P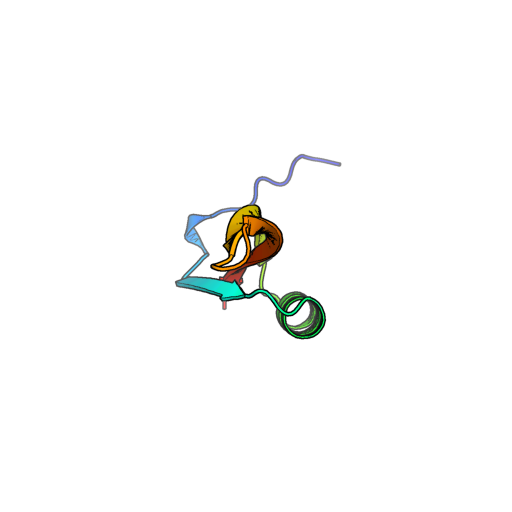rotein AF-A0A1V8NZJ3-F1 (afdb_monomer)

Mean predicted aligned error: 4.87 Å

Sequence (60 aa):
MSDQQFDITKVKEVNQIEDSAKVNRLLAQGWVLLKVSESQWRDDEGAIRSTIIYTVGNTD

Solvent-accessible surface area (backbone atoms only — not comparable to full-atom values): 3751 Å² total; per-residue (Å²): 129,79,86,75,76,78,66,68,85,50,49,76,45,78,49,80,44,64,56,64,73,60,48,55,53,41,45,75,71,64,31,41,85,76,47,79,44,78,51,74,48,70,50,99,86,67,50,83,45,73,50,54,39,38,31,35,27,37,56,126

pLDDT: mean 91.83, std 9.73, range [49.25, 98.06]

Nearest PDB structures (foldseek):
  5y6g-assembly1_A  TM=7.190E-01  e=9.826E-01  Escherichia coli K-12
  5a0m-assembly2_B  TM=5.463E-01  e=4.914E-01  Saccharomyces cerevisiae
  2nyi-assembly1_A  TM=4.304E-01  e=1.732E+00  Galdieria sulphuraria
  3sm3-assembly1_A-2  TM=4.276E-01  e=1.965E+00  Methanosarcina mazei Go1
  6p7k-assembly1_A  TM=4.191E-01  e=2.373E+00  Burkholderia cenocepacia

Secondary structure (DSSP, 8-state):
-------GGG--EEEEE--HHHHHHHHHTT-EEEEEEEEEEE-TTS-EEEEEEEEEEE--

Foldseek 3Di:
DPPPPDDPVLFPDKDKDQDPVVVVVVVVVVKAFDDKDKDWDADPVRDIDITIITIITDRD

Structure (mmCIF, N/CA/C/O backbone):
data_AF-A0A1V8NZJ3-F1
#
_entry.id   AF-A0A1V8NZJ3-F1
#
loop_
_atom_site.group_PDB
_atom_site.id
_atom_site.type_symbol
_atom_site.label_a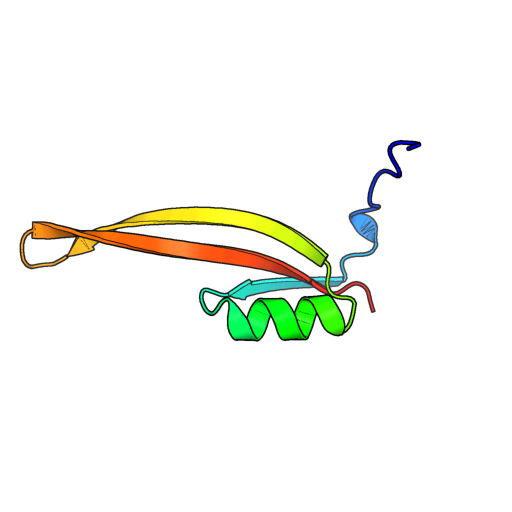tom_id
_atom_site.label_alt_id
_atom_site.label_comp_id
_atom_site.label_asym_id
_atom_site.label_entity_id
_atom_site.label_seq_id
_atom_site.pdbx_PDB_ins_code
_atom_site.Cartn_x
_atom_site.Cartn_y
_atom_site.Cartn_z
_atom_site.occupancy
_atom_site.B_iso_or_equiv
_atom_site.auth_seq_id
_atom_site.auth_comp_id
_atom_site.auth_asym_id
_atom_site.auth_atom_id
_atom_site.pdbx_PDB_model_num
ATOM 1 N N . MET A 1 1 ? 2.795 20.335 15.803 1.00 49.25 1 MET A N 1
ATOM 2 C CA . MET A 1 1 ? 2.084 19.094 15.440 1.00 49.25 1 MET A CA 1
ATOM 3 C C . MET A 1 1 ? 2.513 18.071 16.469 1.00 49.25 1 MET A C 1
ATOM 5 O O . MET A 1 1 ? 3.702 17.797 16.521 1.00 49.25 1 MET A O 1
ATOM 9 N N . SER A 1 2 ? 1.641 17.631 17.380 1.00 59.62 2 SER A N 1
ATOM 10 C CA . SER A 1 2 ? 1.992 16.466 18.201 1.00 59.62 2 SER A CA 1
ATOM 11 C C . SER A 1 2 ? 2.161 15.293 17.244 1.00 59.62 2 SER A C 1
ATOM 13 O O . SER A 1 2 ? 1.285 15.118 16.395 1.00 59.62 2 SER A O 1
ATOM 15 N N . ASP A 1 3 ? 3.243 14.529 17.360 1.00 60.88 3 ASP A N 1
ATOM 16 C CA . ASP A 1 3 ? 3.380 13.260 16.649 1.00 60.88 3 ASP A CA 1
ATOM 17 C C . ASP A 1 3 ? 2.250 12.347 17.116 1.00 60.88 3 ASP A C 1
ATOM 19 O O . ASP A 1 3 ? 2.322 11.690 18.155 1.00 60.88 3 ASP A O 1
ATOM 23 N N . GLN A 1 4 ? 1.135 12.388 16.394 1.00 67.94 4 GLN A N 1
ATOM 24 C CA . GLN A 1 4 ? 0.020 11.503 16.638 1.00 67.94 4 GLN A CA 1
ATOM 25 C C . GLN A 1 4 ? 0.458 10.159 16.07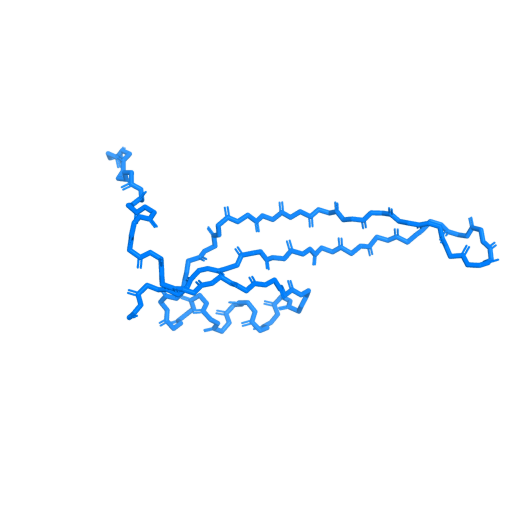2 1.00 67.94 4 GLN A C 1
ATOM 27 O O . GLN A 1 4 ? 0.367 9.912 14.871 1.00 67.94 4 GLN A O 1
ATOM 32 N N . GLN A 1 5 ? 1.051 9.335 16.935 1.00 74.94 5 GLN A N 1
ATOM 33 C CA . GLN A 1 5 ? 1.499 8.006 16.561 1.00 74.94 5 GLN A CA 1
ATOM 34 C C . GLN A 1 5 ? 0.296 7.233 16.017 1.00 74.94 5 GLN A C 1
ATOM 36 O O . GLN A 1 5 ? -0.712 7.064 16.705 1.00 74.94 5 GLN A O 1
ATOM 41 N N . PHE A 1 6 ? 0.390 6.807 14.760 1.00 81.12 6 PHE A N 1
ATOM 42 C CA . PHE A 1 6 ? -0.641 5.981 14.158 1.00 81.12 6 PHE A CA 1
ATOM 43 C C . PHE A 1 6 ? -0.665 4.618 14.860 1.00 81.12 6 PHE A C 1
ATOM 45 O O . PHE A 1 6 ? 0.355 3.931 14.944 1.00 81.12 6 PHE A O 1
ATOM 52 N N . ASP A 1 7 ? -1.828 4.242 15.383 1.00 87.12 7 ASP A N 1
ATOM 53 C CA . ASP A 1 7 ? -2.024 2.971 16.070 1.00 87.12 7 ASP A CA 1
ATOM 54 C C . ASP A 1 7 ? -2.196 1.841 15.049 1.00 87.12 7 ASP A C 1
ATOM 56 O O . ASP A 1 7 ? -3.285 1.613 14.517 1.00 87.12 7 ASP A O 1
ATOM 60 N N . ILE A 1 8 ? -1.101 1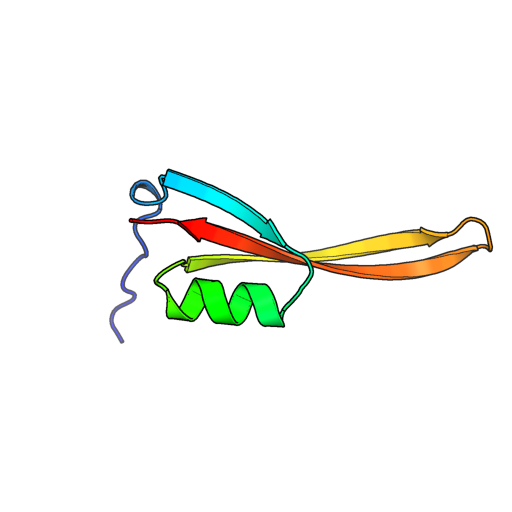.127 14.778 1.00 88.06 8 ILE A N 1
ATOM 61 C CA . ILE A 1 8 ? -1.072 0.047 13.786 1.00 88.06 8 ILE A CA 1
ATOM 62 C C . ILE A 1 8 ? -1.976 -1.136 14.154 1.00 88.06 8 ILE A C 1
ATOM 64 O O . ILE A 1 8 ? -2.343 -1.911 13.275 1.00 88.06 8 ILE A O 1
ATOM 68 N N . THR A 1 9 ? -2.392 -1.265 15.420 1.00 91.12 9 THR A N 1
ATOM 69 C CA . THR A 1 9 ? -3.303 -2.342 15.850 1.00 91.12 9 THR A CA 1
ATOM 70 C C . THR A 1 9 ? -4.711 -2.194 15.273 1.00 91.12 9 THR A C 1
ATOM 72 O O . THR A 1 9 ? -5.475 -3.155 15.253 1.00 91.12 9 THR A O 1
ATOM 75 N N . LYS A 1 10 ? -5.045 -1.009 14.749 1.00 91.06 10 LYS A N 1
ATOM 76 C CA . LYS A 1 10 ? -6.319 -0.743 14.075 1.00 91.06 10 LYS A CA 1
ATOM 77 C C . LYS A 1 10 ? -6.379 -1.289 12.652 1.00 91.06 10 LYS A C 1
ATOM 79 O O . LYS A 1 10 ? -7.460 -1.319 12.077 1.00 91.06 10 LYS A O 1
ATOM 84 N N . VAL A 1 11 ? -5.248 -1.693 12.072 1.00 94.00 11 VAL A N 1
ATOM 85 C CA . VAL A 1 11 ? -5.207 -2.234 10.711 1.00 94.00 11 VAL A CA 1
ATOM 86 C C . VAL A 1 11 ? -5.758 -3.659 10.713 1.00 94.00 11 VAL A C 1
ATOM 88 O O . VAL A 1 11 ? -5.191 -4.547 11.346 1.00 94.00 11 VAL A O 1
ATOM 91 N N . LYS A 1 12 ? -6.851 -3.882 9.982 1.00 95.06 12 LYS A N 1
ATOM 92 C CA . LYS A 1 12 ? -7.515 -5.192 9.866 1.00 95.06 12 LYS A CA 1
ATOM 93 C C . LYS A 1 12 ? -7.169 -5.928 8.577 1.00 95.06 12 LYS A C 1
ATOM 95 O O . LYS A 1 12 ? -7.241 -7.151 8.528 1.00 95.06 12 LYS A O 1
ATOM 100 N N . GLU A 1 13 ? -6.780 -5.189 7.543 1.00 96.00 13 GLU A N 1
ATOM 101 C CA . GLU A 1 13 ? -6.423 -5.721 6.228 1.00 96.00 13 GLU A CA 1
ATOM 102 C C . GLU A 1 13 ? -5.229 -4.948 5.667 1.00 96.00 13 GLU A C 1
ATOM 104 O O . GLU A 1 13 ? -5.125 -3.741 5.879 1.00 96.00 13 GLU A O 1
ATOM 109 N N . VAL A 1 14 ? -4.340 -5.632 4.941 1.00 96.44 14 VAL A N 1
ATOM 110 C CA . VAL A 1 14 ? -3.178 -5.032 4.273 1.00 96.44 14 VAL A CA 1
ATOM 111 C C . VAL A 1 14 ? -3.149 -5.466 2.815 1.00 96.44 14 VAL A C 1
ATOM 113 O O . VAL A 1 14 ? -3.150 -6.660 2.533 1.00 96.44 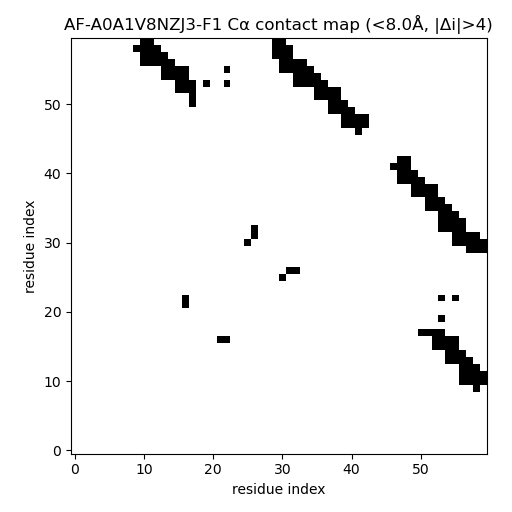14 VAL A O 1
ATOM 116 N N . ASN A 1 15 ? -3.041 -4.497 1.904 1.00 97.44 15 ASN A N 1
ATOM 117 C CA . ASN A 1 15 ? -2.976 -4.731 0.465 1.00 97.44 15 ASN A CA 1
ATOM 118 C C . ASN A 1 15 ? -1.747 -4.078 -0.168 1.00 97.44 15 ASN A C 1
ATOM 120 O O . ASN A 1 15 ? -1.349 -2.977 0.210 1.00 97.44 15 ASN A O 1
ATOM 124 N N . GLN A 1 16 ? -1.180 -4.754 -1.170 1.00 97.31 16 GLN A N 1
ATOM 125 C CA . GLN A 1 16 ? -0.108 -4.241 -2.023 1.00 97.31 16 GLN A CA 1
ATOM 126 C C . GLN A 1 16 ? -0.660 -3.923 -3.410 1.00 97.31 16 GLN A C 1
ATOM 128 O O . GLN A 1 16 ? -1.334 -4.746 -4.028 1.00 97.31 16 GLN A O 1
ATOM 133 N N . ILE A 1 17 ? -0.429 -2.699 -3.873 1.00 97.31 17 ILE A N 1
ATOM 134 C CA . ILE A 1 17 ? -1.038 -2.151 -5.085 1.00 97.31 17 ILE A CA 1
ATOM 135 C C . ILE A 1 17 ? 0.027 -1.364 -5.845 1.00 97.31 17 ILE A C 1
ATOM 137 O O . ILE A 1 17 ? 0.759 -0.603 -5.228 1.00 97.31 17 ILE A O 1
ATOM 141 N N . GLU A 1 18 ? 0.096 -1.511 -7.167 1.00 96.81 18 GLU A N 1
ATOM 142 C CA . GLU A 1 18 ? 1.022 -0.743 -8.025 1.00 96.81 18 GLU A CA 1
ATOM 143 C C . GLU A 1 18 ? 0.343 0.463 -8.703 1.00 96.81 18 GLU A C 1
ATOM 145 O O . GLU A 1 18 ? 0.986 1.446 -9.062 1.00 96.81 18 GLU A O 1
ATOM 150 N N . ASP A 1 19 ? -0.987 0.428 -8.832 1.00 96.62 19 ASP A N 1
ATOM 151 C CA . ASP A 1 19 ? -1.783 1.514 -9.408 1.00 96.62 19 ASP A CA 1
ATOM 152 C C . ASP A 1 19 ? -1.997 2.660 -8.404 1.00 96.62 19 ASP A C 1
ATOM 154 O O . ASP A 1 19 ? -2.806 2.572 -7.471 1.00 96.62 19 ASP A O 1
ATOM 158 N N . SER A 1 20 ? -1.313 3.778 -8.644 1.00 95.44 20 SER A N 1
ATOM 159 C CA . SER A 1 20 ? -1.405 4.994 -7.835 1.00 95.44 20 SER A CA 1
ATOM 160 C C . SER A 1 20 ? -2.805 5.624 -7.832 1.00 95.44 20 SER A C 1
ATOM 162 O O . SER A 1 20 ? -3.226 6.180 -6.814 1.00 95.44 20 SER A O 1
ATOM 164 N N . ALA A 1 21 ? -3.583 5.499 -8.914 1.00 97.19 21 ALA A N 1
ATOM 165 C CA . ALA A 1 21 ? -4.949 6.018 -8.965 1.00 97.19 21 ALA A CA 1
ATOM 166 C C . ALA A 1 21 ? -5.884 5.210 -8.057 1.00 97.19 21 ALA A C 1
ATOM 168 O O . ALA A 1 21 ? -6.739 5.784 -7.377 1.00 97.19 21 ALA A O 1
ATOM 169 N N . LYS A 1 22 ? -5.707 3.884 -8.000 1.00 97.44 22 LYS A N 1
ATOM 170 C CA . LYS A 1 22 ? -6.429 3.026 -7.051 1.00 97.44 22 LYS A CA 1
ATOM 171 C C . LYS A 1 22 ? -6.063 3.364 -5.607 1.00 97.44 22 LYS A C 1
ATOM 173 O O . LYS A 1 22 ? -6.965 3.500 -4.785 1.00 97.44 22 LYS A O 1
ATOM 178 N N . VAL A 1 23 ? -4.778 3.553 -5.311 1.00 97.19 23 VAL A N 1
ATOM 179 C CA . VAL A 1 23 ? -4.308 3.930 -3.966 1.00 97.19 23 VAL A CA 1
ATOM 180 C C . VAL A 1 23 ? -4.946 5.240 -3.514 1.00 97.19 23 VAL A C 1
ATOM 182 O O . VAL A 1 23 ? -5.532 5.278 -2.439 1.00 97.19 23 VAL A O 1
ATOM 185 N N . ASN A 1 24 ? -4.942 6.277 -4.355 1.00 97.38 24 ASN A N 1
ATOM 186 C CA . ASN A 1 24 ? -5.564 7.562 -4.021 1.00 97.38 24 ASN A CA 1
ATOM 187 C C . ASN A 1 24 ? -7.057 7.433 -3.677 1.00 97.38 24 ASN A C 1
ATOM 189 O O . ASN A 1 24 ? -7.531 8.090 -2.751 1.00 97.38 24 ASN A O 1
ATOM 193 N N . ARG A 1 25 ? -7.799 6.565 -4.382 1.00 97.56 25 ARG A N 1
ATOM 194 C CA . ARG A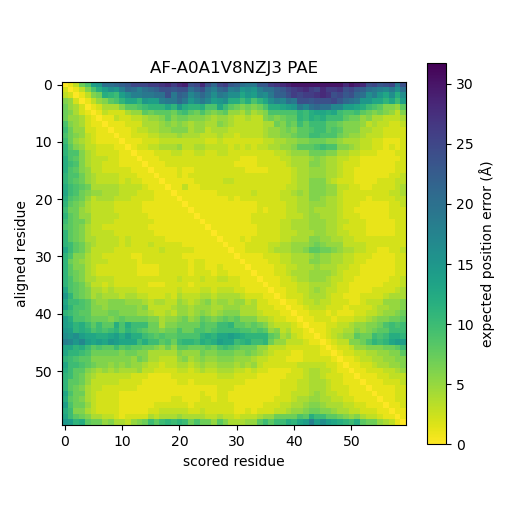 1 25 ? -9.210 6.289 -4.058 1.00 97.56 25 ARG A CA 1
ATOM 195 C C . ARG A 1 25 ? -9.362 5.625 -2.690 1.00 97.56 25 ARG A C 1
ATOM 197 O O . ARG A 1 25 ? -10.240 6.028 -1.939 1.00 97.56 25 ARG A O 1
ATOM 204 N N . LEU A 1 26 ? -8.513 4.650 -2.361 1.00 96.44 26 LEU A N 1
ATOM 205 C CA . LEU A 1 26 ? -8.548 3.966 -1.063 1.00 96.44 26 LEU A CA 1
ATOM 206 C C . LEU A 1 26 ? -8.194 4.918 0.085 1.00 96.44 26 LEU A C 1
ATOM 208 O O . LEU A 1 26 ? -8.876 4.927 1.106 1.00 96.44 26 LEU A O 1
ATOM 212 N N . LEU A 1 27 ? -7.185 5.775 -0.098 1.00 95.19 27 LEU A N 1
ATOM 213 C CA . LEU A 1 27 ? -6.825 6.793 0.895 1.00 95.19 27 LEU A CA 1
ATOM 214 C C . LEU A 1 27 ? -7.980 7.775 1.146 1.00 95.19 27 LEU A C 1
ATOM 216 O O . LEU A 1 27 ? -8.260 8.123 2.289 1.00 95.19 27 LEU A O 1
ATOM 220 N N . ALA A 1 28 ? -8.708 8.171 0.096 1.00 96.06 28 ALA A N 1
ATOM 221 C CA . ALA A 1 28 ? -9.910 8.997 0.233 1.00 96.06 28 ALA A CA 1
ATOM 222 C C . ALA A 1 28 ? -11.075 8.275 0.941 1.00 96.06 28 ALA A C 1
ATOM 224 O O . ALA A 1 28 ? -11.966 8.933 1.471 1.00 96.06 28 ALA A O 1
ATOM 225 N N . GLN A 1 29 ? -11.067 6.939 0.959 1.00 94.81 29 GLN A N 1
ATOM 226 C CA . GLN A 1 29 ? -12.035 6.102 1.673 1.00 94.81 29 GLN A CA 1
ATOM 227 C C . GLN A 1 29 ? -11.637 5.825 3.130 1.00 94.81 29 GLN A C 1
ATOM 229 O O . GLN A 1 29 ? -12.374 5.137 3.818 1.00 94.81 29 GLN A O 1
ATOM 234 N N . GLY A 1 30 ? -10.507 6.356 3.609 1.00 92.56 30 GLY A N 1
ATOM 235 C CA . GLY A 1 30 ? -10.054 6.173 4.992 1.00 92.56 30 GLY A CA 1
ATOM 236 C C . GLY A 1 30 ? -8.995 5.087 5.178 1.00 92.56 30 GLY A C 1
ATOM 237 O O . GLY A 1 30 ? -8.522 4.893 6.295 1.00 92.56 30 GLY A O 1
ATOM 238 N N . TRP A 1 31 ? -8.554 4.425 4.102 1.00 95.19 31 TRP A N 1
ATOM 239 C CA . TRP A 1 31 ? -7.379 3.558 4.181 1.00 95.19 31 TRP A CA 1
ATOM 240 C C . TRP A 1 31 ? -6.129 4.384 4.477 1.00 95.19 31 TRP A C 1
ATOM 242 O O . TRP A 1 31 ? -6.028 5.563 4.133 1.00 95.19 31 TRP A O 1
ATOM 252 N N . VAL A 1 32 ? -5.130 3.733 5.061 1.00 94.38 32 VAL A N 1
ATOM 253 C CA . VAL A 1 32 ? -3.870 4.367 5.445 1.00 94.38 32 VAL A CA 1
ATOM 254 C C . VAL A 1 32 ? -2.712 3.852 4.606 1.00 94.38 32 VAL A C 1
ATOM 256 O O . VAL A 1 32 ? -2.619 2.663 4.309 1.00 94.38 32 VAL A O 1
ATOM 259 N N . LEU A 1 33 ? -1.795 4.743 4.228 1.00 95.19 33 LEU A N 1
ATOM 260 C CA . LEU A 1 33 ? -0.552 4.352 3.571 1.00 95.19 33 LEU A CA 1
ATOM 261 C C . LEU A 1 33 ? 0.449 3.871 4.627 1.00 95.19 33 LEU A C 1
ATOM 263 O O . LEU A 1 33 ? 0.853 4.642 5.493 1.00 95.19 33 LEU A O 1
ATOM 267 N N . LEU A 1 34 ? 0.860 2.607 4.540 1.00 94.81 34 LEU A N 1
ATOM 268 C CA . LEU A 1 34 ? 1.777 1.985 5.499 1.00 94.81 34 LEU A CA 1
ATOM 269 C C . LEU A 1 34 ? 3.228 2.016 5.012 1.00 94.81 34 LEU A C 1
ATOM 271 O O . LEU A 1 34 ? 4.149 2.231 5.796 1.00 94.81 34 LEU A O 1
ATOM 275 N N . LYS A 1 35 ? 3.443 1.771 3.714 1.00 95.62 35 LYS A N 1
ATOM 276 C CA . LYS A 1 35 ? 4.777 1.709 3.107 1.00 95.62 35 LYS A CA 1
ATOM 277 C C . LYS A 1 35 ? 4.706 1.997 1.612 1.00 95.62 35 LYS A C 1
ATOM 279 O O . LYS A 1 35 ? 3.785 1.547 0.936 1.00 95.62 35 LYS A O 1
ATOM 284 N N . VAL A 1 36 ? 5.730 2.666 1.094 1.00 97.00 36 VAL A N 1
ATOM 285 C CA . VAL A 1 36 ? 6.033 2.71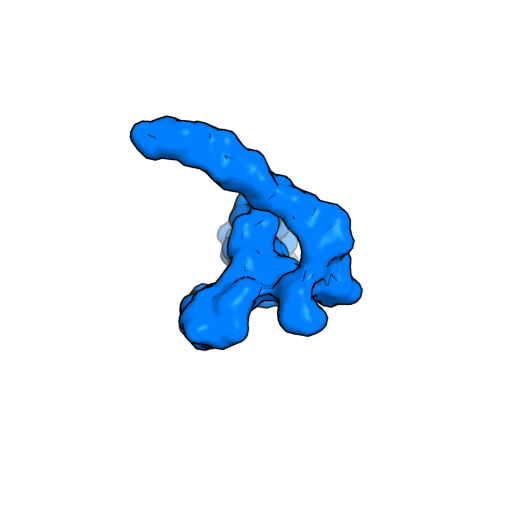6 -0.341 1.00 97.00 36 VAL A CA 1
ATOM 286 C C . VAL A 1 36 ? 7.353 1.990 -0.557 1.00 97.00 36 VAL A C 1
ATOM 288 O O . VAL A 1 36 ? 8.320 2.235 0.165 1.00 97.00 36 VAL A O 1
ATOM 291 N N . SER A 1 37 ? 7.391 1.065 -1.508 1.00 97.12 37 SER A N 1
ATOM 292 C CA . SER A 1 37 ? 8.609 0.349 -1.890 1.00 97.12 37 SER A CA 1
ATOM 293 C C . SER A 1 37 ? 8.801 0.367 -3.392 1.00 97.12 37 SER A C 1
ATOM 295 O O . SER A 1 37 ? 7.835 0.257 -4.137 1.00 97.12 37 SER A O 1
ATOM 297 N N . GLU A 1 38 ? 10.053 0.441 -3.817 1.00 96.00 38 GLU A N 1
ATOM 298 C CA . GLU A 1 38 ? 10.450 0.200 -5.197 1.00 96.00 38 GLU A CA 1
ATOM 299 C C . GLU A 1 38 ? 11.021 -1.216 -5.305 1.00 96.00 38 GLU A C 1
ATOM 301 O O . GLU A 1 38 ? 11.826 -1.632 -4.468 1.00 96.00 38 GLU A O 1
ATOM 306 N N . SER A 1 39 ? 10.590 -1.957 -6.323 1.00 93.31 39 SER A N 1
ATOM 307 C CA . SER A 1 39 ? 11.187 -3.236 -6.702 1.00 93.31 39 SER A CA 1
ATOM 308 C C 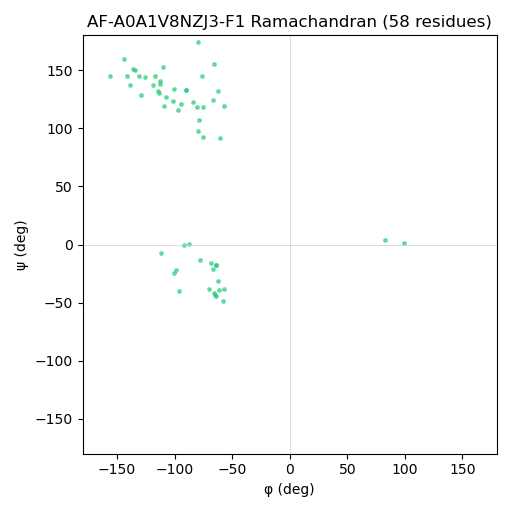. SER A 1 39 ? 11.816 -3.090 -8.076 1.00 93.31 39 SER A C 1
ATOM 310 O O . SER A 1 39 ? 11.175 -2.564 -8.986 1.00 93.31 39 SER A O 1
ATOM 312 N N . GLN A 1 40 ? 13.059 -3.546 -8.223 1.00 95.12 40 GLN A N 1
ATOM 313 C CA . GLN A 1 40 ? 13.795 -3.525 -9.483 1.00 95.12 40 GLN A CA 1
ATOM 314 C C . GLN A 1 40 ? 14.156 -4.948 -9.899 1.00 95.12 40 GLN A C 1
ATOM 316 O O . GLN A 1 40 ? 14.596 -5.750 -9.074 1.00 95.12 40 GLN A O 1
ATOM 321 N N . TRP A 1 41 ? 13.994 -5.259 -11.180 1.00 93.94 41 TRP A N 1
ATOM 322 C CA . TRP A 1 41 ? 14.340 -6.564 -11.739 1.00 93.94 41 TRP A CA 1
ATOM 323 C C . TRP A 1 41 ? 14.897 -6.419 -13.154 1.00 93.94 41 TRP A C 1
ATOM 325 O O . TRP A 1 41 ? 14.700 -5.402 -13.819 1.00 93.94 41 TRP A O 1
ATOM 335 N N . ARG A 1 42 ? 15.628 -7.442 -13.605 1.00 95.25 42 ARG A N 1
ATOM 336 C CA . ARG A 1 42 ? 16.030 -7.568 -15.009 1.00 95.25 42 ARG A CA 1
ATOM 337 C C . ARG A 1 42 ? 14.954 -8.348 -15.748 1.00 95.25 42 ARG A C 1
ATOM 339 O O . ARG A 1 42 ? 14.510 -9.372 -15.235 1.00 95.25 42 ARG A O 1
ATOM 346 N N . ASP A 1 43 ? 14.533 -7.855 -16.905 1.00 92.19 43 ASP A N 1
ATOM 347 C CA . ASP A 1 43 ? 13.704 -8.637 -17.821 1.00 92.19 43 ASP A CA 1
ATOM 348 C C . ASP A 1 43 ? 14.554 -9.624 -18.641 1.00 92.19 43 ASP A C 1
ATOM 350 O O . ASP A 1 43 ? 15.788 -9.636 -18.552 1.00 92.19 43 ASP A O 1
ATOM 354 N N . ASP A 1 44 ? 13.886 -10.471 -19.426 1.00 92.31 44 ASP A N 1
ATOM 355 C CA . ASP A 1 44 ? 14.528 -11.516 -20.235 1.00 92.31 44 ASP A CA 1
ATOM 356 C C . ASP A 1 44 ? 15.447 -10.943 -21.334 1.00 92.31 44 ASP A C 1
ATOM 358 O O . ASP A 1 44 ? 16.322 -11.641 -21.847 1.00 92.31 44 ASP A O 1
ATOM 362 N N . GLU A 1 45 ? 15.295 -9.657 -21.666 1.00 93.00 45 GLU A N 1
ATOM 363 C CA . GLU A 1 45 ? 16.117 -8.919 -22.633 1.00 93.00 45 GLU A CA 1
ATOM 364 C C . GLU A 1 45 ? 17.311 -8.208 -21.962 1.00 93.00 45 GLU A C 1
ATOM 366 O O . GLU A 1 45 ? 18.133 -7.573 -22.627 1.00 93.00 45 GLU A O 1
ATOM 371 N N . GLY A 1 46 ? 17.443 -8.332 -20.636 1.00 91.12 46 GLY A N 1
ATOM 372 C CA . GLY A 1 46 ? 18.523 -7.753 -19.841 1.00 91.12 46 GLY A CA 1
ATOM 373 C C . GLY A 1 46 ? 18.317 -6.285 -19.458 1.00 91.12 46 GLY A C 1
ATOM 374 O O . GLY A 1 46 ? 19.209 -5.701 -18.824 1.00 91.12 46 GLY A O 1
ATOM 375 N N . ALA A 1 47 ? 17.168 -5.689 -19.788 1.00 93.31 47 ALA A N 1
ATOM 376 C CA . ALA A 1 47 ? 16.832 -4.330 -19.394 1.00 93.31 47 ALA A CA 1
ATOM 377 C C . ALA A 1 47 ? 16.413 -4.274 -17.917 1.00 93.31 47 ALA A C 1
ATOM 379 O O . ALA A 1 47 ? 15.805 -5.196 -17.373 1.00 93.31 47 ALA A O 1
ATOM 380 N N . ILE A 1 48 ? 16.761 -3.172 -17.246 1.00 93.62 48 ILE A N 1
ATOM 381 C CA . ILE A 1 48 ? 16.356 -2.927 -15.859 1.00 93.62 48 ILE A CA 1
ATOM 382 C C . ILE A 1 48 ? 14.952 -2.324 -15.872 1.00 93.62 48 ILE A C 1
ATOM 384 O O . ILE A 1 48 ? 14.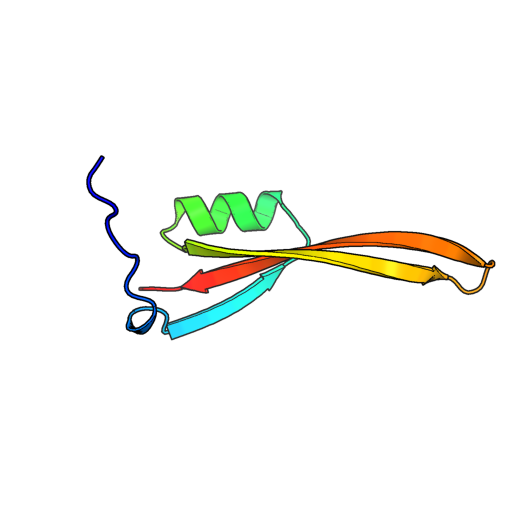721 -1.274 -16.474 1.00 93.62 48 ILE A O 1
ATOM 388 N N . ARG A 1 49 ? 14.027 -2.987 -15.184 1.00 94.31 49 ARG A N 1
ATOM 389 C CA . ARG A 1 49 ? 12.663 -2.523 -14.933 1.00 94.31 49 ARG A CA 1
ATOM 390 C C . ARG A 1 49 ? 12.506 -2.183 -13.458 1.00 94.31 49 ARG A C 1
ATOM 392 O O . ARG A 1 49 ? 13.191 -2.754 -12.608 1.00 94.31 49 ARG A O 1
ATOM 399 N N . SER A 1 50 ? 11.592 -1.266 -13.165 1.00 94.00 50 SER A N 1
ATOM 400 C CA . SER A 1 50 ? 11.185 -0.956 -11.801 1.00 94.00 50 SER A CA 1
ATOM 401 C C . SER A 1 50 ? 9.671 -0.814 -11.696 1.00 94.00 50 SER A C 1
ATOM 403 O O . SER A 1 50 ? 8.999 -0.445 -12.660 1.00 94.00 50 SER A O 1
ATOM 405 N N . THR A 1 51 ? 9.136 -1.125 -10.518 1.00 95.25 51 THR A N 1
ATOM 406 C CA . THR A 1 51 ? 7.747 -0.845 -10.145 1.00 95.25 51 THR A CA 1
ATOM 407 C C . THR A 1 51 ? 7.694 -0.259 -8.745 1.00 95.25 51 THR A C 1
ATOM 409 O O . THR A 1 51 ? 8.541 -0.554 -7.894 1.00 95.25 51 THR A O 1
ATOM 412 N N . ILE A 1 52 ? 6.684 0.574 -8.516 1.00 97.00 52 ILE A N 1
ATOM 413 C CA . ILE A 1 52 ? 6.377 1.143 -7.211 1.00 97.00 52 ILE A CA 1
ATOM 414 C C . ILE A 1 52 ? 5.204 0.371 -6.628 1.00 97.00 52 ILE A C 1
ATOM 416 O O . ILE A 1 52 ? 4.131 0.306 -7.216 1.00 97.00 52 ILE A O 1
ATOM 420 N N . ILE A 1 53 ? 5.412 -0.180 -5.440 1.00 97.62 53 ILE A N 1
ATOM 421 C CA . ILE A 1 53 ? 4.415 -0.929 -4.689 1.00 97.62 53 ILE A CA 1
ATOM 422 C C . ILE A 1 53 ? 4.001 -0.086 -3.486 1.00 97.62 53 ILE A C 1
ATOM 424 O O . ILE A 1 53 ? 4.810 0.226 -2.606 1.00 97.62 53 ILE A O 1
ATOM 428 N N . TYR A 1 54 ? 2.718 0.245 -3.432 1.00 98.06 54 TYR A N 1
ATOM 429 C CA . TYR A 1 54 ? 2.065 0.906 -2.314 1.00 98.06 54 TYR A CA 1
ATOM 430 C C . TYR A 1 54 ? 1.444 -0.153 -1.405 1.00 98.06 54 TYR A C 1
ATOM 432 O O . TYR A 1 54 ? 0.600 -0.937 -1.835 1.00 98.06 54 TYR A O 1
ATOM 440 N N . THR A 1 55 ? 1.854 -0.178 -0.140 1.00 97.44 55 THR A N 1
ATOM 441 C CA . THR A 1 55 ? 1.227 -1.004 0.895 1.00 97.44 55 THR A CA 1
ATOM 442 C C . THR A 1 55 ? 0.243 -0.141 1.672 1.00 97.44 55 THR A C 1
ATOM 444 O O . THR A 1 55 ? 0.653 0.813 2.337 1.00 97.44 55 THR A O 1
ATOM 447 N N . VAL A 1 56 ? -1.041 -0.471 1.587 1.00 96.56 56 VAL A N 1
ATOM 448 C CA . VAL A 1 56 ? -2.131 0.247 2.256 1.00 96.56 56 VAL A CA 1
ATOM 449 C C . VAL A 1 56 ? -2.835 -0.655 3.262 1.00 96.56 56 VAL A C 1
ATOM 451 O O . VAL A 1 56 ? -2.955 -1.857 3.036 1.00 96.56 56 VAL A O 1
ATOM 454 N N . GLY A 1 57 ? -3.284 -0.074 4.372 1.00 96.31 57 GLY A N 1
ATOM 455 C CA . GLY A 1 57 ? -4.027 -0.757 5.423 1.00 96.31 57 GLY A CA 1
ATOM 456 C C . GLY A 1 57 ? -5.467 -0.264 5.516 1.00 96.31 57 GLY A C 1
ATOM 457 O O . GLY A 1 57 ? -5.698 0.943 5.453 1.00 96.31 57 GLY A O 1
ATOM 458 N N . ASN A 1 58 ? -6.416 -1.179 5.692 1.00 95.56 58 ASN A N 1
ATOM 459 C CA . ASN A 1 58 ? -7.796 -0.844 6.038 1.00 95.56 58 ASN A CA 1
ATOM 460 C C . ASN A 1 58 ? -7.950 -0.796 7.560 1.00 95.56 58 ASN A C 1
ATOM 462 O O . ASN A 1 58 ? -7.503 -1.718 8.247 1.00 95.56 58 ASN A O 1
ATOM 466 N N . THR A 1 59 ? -8.582 0.254 8.077 1.00 90.12 59 THR A N 1
ATOM 467 C CA . THR A 1 59 ? -8.846 0.429 9.513 1.00 90.12 59 THR A CA 1
ATOM 468 C C . THR A 1 59 ? -10.320 0.334 9.894 1.00 90.12 59 THR A C 1
ATOM 470 O O . THR A 1 59 ? -10.625 0.352 11.089 1.00 90.12 59 THR A O 1
ATOM 473 N N . ASP A 1 60 ? -11.215 0.253 8.906 1.00 83.69 60 ASP A N 1
ATOM 474 C CA . ASP A 1 60 ? -12.665 0.179 9.120 1.00 83.69 60 ASP A CA 1
ATOM 475 C C . ASP A 1 60 ? -13.109 -1.146 9.735 1.00 83.69 60 ASP A C 1
ATOM 477 O O . ASP A 1 60 ? -12.503 -2.212 9.477 1.00 83.69 60 ASP A O 1
#

Organism: Citrobacter braakii (NCBI:txid57706)

Radius of gyration: 14.83 Å; Cα contacts (8 Å, |Δi|>4): 89; chains: 1; bounding box: 31×31×41 Å